Protein AF-A0A1W9KNW6-F1 (afdb_monomer_lite)

Organism: NCBI:txid192843

Sequence (106 aa):
MPITIQMPSPSGDELKAARIKVGLSQVEAATLMGYPVQSGSRGGLQSRTWQALESASDPRNMPGPIYALFLLLTDSHPEFSLVKKAALLELEADTARLGTGAQGRI

Foldseek 3Di:
DDDDDDQDWDQLQVLVVLCVVLPHDLQRLCVLLVADWDQDPVGDIDGPVSVLCNDPPHPDIDGRVSSQVSCQSSVNRPPDHDDDPVVVVVVVVVVVVVVVVPPDDD

Radius of gyration: 20.41 Å; chains: 1; bounding box: 60×36×50 Å

Structure (mmCIF, N/CA/C/O backbone):
data_AF-A0A1W9KNW6-F1
#
_entry.id   AF-A0A1W9KNW6-F1
#
loop_
_atom_site.group_PDB
_atom_site.id
_atom_site.type_symbol
_atom_site.label_atom_id
_atom_site.label_alt_id
_atom_site.label_comp_id
_atom_site.label_asym_id
_atom_site.label_entity_id
_atom_site.label_seq_id
_atom_site.pdbx_PDB_ins_code
_atom_site.Cartn_x
_atom_site.Cartn_y
_atom_site.Cartn_z
_atom_site.occupancy
_atom_site.B_iso_or_equiv
_atom_site.auth_seq_id
_atom_site.auth_comp_id
_atom_site.auth_asym_id
_atom_site.auth_atom_id
_atom_site.pdbx_PDB_model_num
ATOM 1 N N . MET A 1 1 ? -7.185 -19.221 22.071 1.00 56.38 1 MET A N 1
ATOM 2 C CA . MET A 1 1 ? -6.538 -19.576 20.788 1.00 56.38 1 MET A CA 1
ATOM 3 C C . MET A 1 1 ? -5.900 -18.321 20.215 1.00 56.38 1 MET A C 1
ATOM 5 O O . MET A 1 1 ? -6.534 -17.277 20.332 1.00 56.38 1 MET A O 1
ATOM 9 N N . PRO A 1 2 ? -4.668 -18.368 19.682 1.00 74.31 2 PRO A N 1
ATOM 10 C CA . PRO A 1 2 ? -4.052 -17.195 19.068 1.00 74.31 2 PRO A CA 1
ATOM 11 C C . PRO A 1 2 ? -4.802 -16.812 17.785 1.00 74.31 2 PRO A C 1
ATOM 13 O O . PRO A 1 2 ? -5.150 -17.681 16.986 1.00 74.31 2 PRO A O 1
ATOM 16 N N . ILE A 1 3 ? -5.051 -15.517 17.586 1.00 78.56 3 ILE A N 1
ATOM 17 C CA . ILE A 1 3 ? -5.574 -15.002 16.316 1.00 78.56 3 ILE A CA 1
ATOM 18 C C . ILE A 1 3 ? -4.442 -15.098 15.292 1.00 78.56 3 ILE A C 1
ATOM 20 O O . ILE A 1 3 ? -3.366 -14.546 15.510 1.00 78.56 3 ILE A O 1
ATOM 24 N N . THR A 1 4 ? -4.675 -15.812 14.191 1.00 83.25 4 THR A N 1
ATOM 25 C CA . THR A 1 4 ? -3.733 -15.892 13.068 1.00 83.25 4 THR A CA 1
ATOM 26 C C . THR A 1 4 ? -4.305 -15.102 11.904 1.00 83.25 4 THR A C 1
ATOM 28 O O . THR A 1 4 ? -5.371 -15.442 11.401 1.00 83.25 4 THR A O 1
ATOM 31 N N . ILE A 1 5 ? -3.600 -14.052 11.488 1.00 83.94 5 ILE A N 1
ATOM 32 C CA . ILE A 1 5 ? -3.976 -13.231 10.336 1.00 83.94 5 ILE A CA 1
ATOM 33 C C . ILE A 1 5 ? -3.146 -13.701 9.145 1.00 83.94 5 ILE A C 1
ATOM 35 O O . ILE A 1 5 ? -1.915 -13.715 9.213 1.00 83.94 5 ILE A O 1
ATOM 39 N N . GLN A 1 6 ? -3.814 -14.101 8.064 1.00 89.50 6 GLN A N 1
ATOM 40 C CA . GLN A 1 6 ? -3.138 -14.457 6.821 1.00 89.50 6 GLN A CA 1
ATOM 41 C C . GLN A 1 6 ? -2.653 -13.180 6.134 1.00 89.50 6 GLN A C 1
ATOM 43 O O . GLN A 1 6 ? -3.442 -12.293 5.829 1.00 89.50 6 GLN A O 1
ATOM 48 N N . MET A 1 7 ? -1.345 -13.080 5.907 1.00 93.81 7 MET A N 1
ATOM 49 C CA . MET A 1 7 ? -0.716 -11.914 5.281 1.00 93.81 7 MET A CA 1
ATOM 50 C C . MET A 1 7 ? 0.195 -12.389 4.144 1.00 93.81 7 MET A C 1
ATOM 52 O O . MET A 1 7 ? 1.414 -12.453 4.329 1.00 93.81 7 MET A O 1
ATOM 56 N N . PRO A 1 8 ? -0.369 -12.804 2.994 1.00 94.94 8 PRO A N 1
ATOM 57 C CA . PRO A 1 8 ? 0.422 -13.250 1.853 1.00 94.94 8 PRO A CA 1
ATOM 58 C C . PRO A 1 8 ? 1.226 -12.088 1.255 1.00 94.94 8 PRO A C 1
ATOM 60 O O . PRO A 1 8 ? 0.800 -10.934 1.272 1.00 94.94 8 PRO A O 1
ATOM 63 N N . SER A 1 9 ? 2.408 -12.397 0.722 1.00 96.38 9 SER A N 1
ATOM 64 C CA . SER A 1 9 ? 3.186 -11.444 -0.076 1.00 96.38 9 SER A CA 1
ATOM 65 C C . SER A 1 9 ? 2.520 -11.276 -1.450 1.00 96.38 9 SER A C 1
ATOM 67 O O . SER A 1 9 ? 2.213 -12.298 -2.066 1.00 96.38 9 SER A O 1
ATOM 69 N N . PRO A 1 10 ? 2.275 -10.042 -1.932 1.00 97.31 10 PRO A N 1
ATOM 70 C CA . PRO A 1 10 ? 1.721 -9.814 -3.260 1.00 97.31 10 PRO A CA 1
ATOM 71 C C . PRO A 1 10 ? 2.784 -10.021 -4.342 1.00 97.31 10 PRO A C 1
ATOM 73 O O . PRO A 1 10 ? 3.983 -9.839 -4.113 1.00 97.31 10 PRO A O 1
ATOM 76 N N . SER A 1 11 ? 2.327 -10.311 -5.553 1.00 96.38 11 SER A N 1
ATOM 77 C CA . SER A 1 11 ? 3.096 -10.070 -6.773 1.00 96.38 11 SER A CA 1
ATOM 78 C C . SER A 1 11 ? 3.268 -8.566 -7.040 1.00 96.38 11 SER A C 1
ATOM 80 O O . SER A 1 11 ? 2.521 -7.728 -6.523 1.00 96.38 11 SER A O 1
ATOM 82 N N . GLY A 1 12 ? 4.230 -8.208 -7.897 1.00 97.19 12 GLY A N 1
ATOM 83 C CA . GLY A 1 12 ? 4.434 -6.813 -8.302 1.00 97.19 12 GLY A CA 1
ATOM 84 C C . GLY A 1 12 ? 3.213 -6.190 -8.991 1.00 97.19 12 GLY A C 1
ATOM 85 O O . GLY A 1 12 ? 2.892 -5.026 -8.740 1.00 97.19 12 GLY A O 1
ATOM 86 N N . ASP A 1 13 ? 2.480 -6.973 -9.789 1.00 97.00 13 ASP A N 1
ATOM 87 C CA . ASP A 1 13 ? 1.255 -6.519 -10.456 1.00 97.00 13 ASP A CA 1
ATOM 88 C C . ASP A 1 13 ? 0.107 -6.285 -9.465 1.00 97.00 13 ASP A C 1
ATOM 90 O O . ASP A 1 13 ? -0.604 -5.286 -9.582 1.00 97.00 13 ASP A O 1
ATOM 94 N N . GLU A 1 14 ? -0.049 -7.144 -8.452 1.00 97.44 14 GLU A N 1
ATOM 95 C CA . GLU A 1 14 ? -1.041 -6.949 -7.385 1.00 97.44 14 GLU A CA 1
ATOM 96 C C . GLU A 1 14 ? -0.730 -5.704 -6.550 1.00 97.44 14 GLU A C 1
ATOM 98 O O . GLU A 1 14 ? -1.628 -4.897 -6.299 1.00 97.44 14 GLU A O 1
ATOM 103 N N . LEU A 1 15 ? 0.540 -5.493 -6.179 1.00 98.38 15 LEU A N 1
ATOM 104 C CA . LEU A 1 15 ? 0.967 -4.287 -5.465 1.00 98.38 15 LEU A CA 1
ATOM 105 C C . LEU A 1 15 ? 0.672 -3.023 -6.285 1.00 98.38 15 LEU A C 1
ATOM 107 O O . LEU A 1 15 ? 0.100 -2.055 -5.773 1.00 98.38 15 LEU A O 1
ATOM 111 N N . LYS A 1 16 ? 1.015 -3.044 -7.577 1.00 98.44 16 LYS A N 1
ATOM 112 C CA . LYS A 1 16 ? 0.751 -1.942 -8.504 1.00 98.44 16 LYS A CA 1
ATOM 113 C C . LYS A 1 16 ? -0.745 -1.673 -8.655 1.00 98.44 16 LYS A C 1
ATOM 115 O O . LYS A 1 16 ? -1.158 -0.512 -8.635 1.00 98.44 16 LYS A O 1
ATOM 120 N N . ALA A 1 17 ? -1.557 -2.719 -8.795 1.00 98.25 17 ALA A N 1
ATOM 121 C CA . ALA A 1 17 ? -3.006 -2.602 -8.903 1.00 98.25 17 ALA A CA 1
ATOM 122 C C . ALA A 1 17 ? -3.617 -2.004 -7.628 1.00 98.25 17 ALA A C 1
ATOM 124 O O . ALA A 1 17 ? -4.416 -1.070 -7.719 1.00 98.25 17 ALA A O 1
ATOM 125 N N . ALA A 1 18 ? -3.193 -2.471 -6.450 1.00 98.31 18 ALA A N 1
ATOM 126 C CA . ALA A 1 18 ? -3.630 -1.929 -5.167 1.00 98.31 18 ALA A CA 1
ATOM 127 C C . ALA A 1 18 ? -3.284 -0.441 -5.033 1.00 98.31 18 ALA A C 1
ATOM 129 O O . ALA A 1 18 ? -4.148 0.359 -4.680 1.00 98.31 18 ALA A O 1
ATOM 130 N N . ARG A 1 19 ? -2.058 -0.043 -5.403 1.00 98.56 19 ARG A N 1
ATOM 131 C CA . ARG A 1 19 ? -1.635 1.364 -5.391 1.00 98.56 19 ARG A CA 1
ATOM 132 C C . ARG A 1 19 ? -2.474 2.237 -6.329 1.00 98.56 19 ARG A C 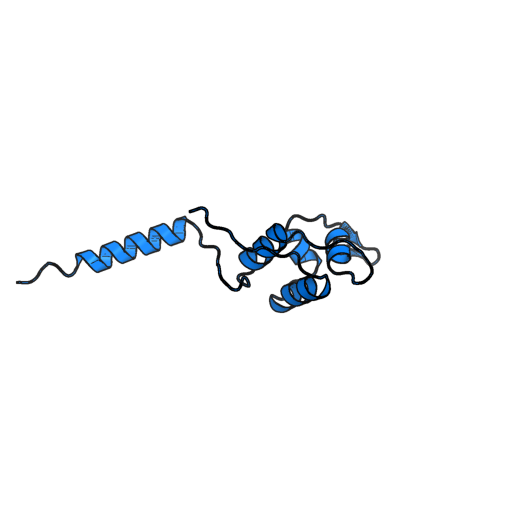1
ATOM 134 O O . ARG A 1 19 ? -2.899 3.322 -5.938 1.00 98.56 19 ARG A O 1
ATOM 141 N N . ILE A 1 20 ? -2.704 1.782 -7.562 1.00 98.62 20 ILE A N 1
ATOM 142 C CA . ILE A 1 20 ? -3.497 2.530 -8.550 1.00 98.62 20 ILE A CA 1
ATOM 143 C C . ILE A 1 20 ? -4.952 2.666 -8.091 1.00 98.62 20 ILE A C 1
ATOM 145 O O . ILE A 1 20 ? -5.528 3.741 -8.240 1.00 98.62 20 ILE A O 1
ATOM 149 N N . LYS A 1 21 ? -5.531 1.616 -7.492 1.00 98.31 21 LYS A N 1
ATOM 150 C CA . LYS A 1 21 ? -6.906 1.625 -6.970 1.00 98.31 21 LYS A CA 1
ATOM 151 C C . LYS A 1 21 ? -7.148 2.767 -5.978 1.00 98.31 21 LYS A C 1
ATOM 153 O O . LYS A 1 21 ? -8.232 3.339 -5.977 1.00 98.31 21 LYS A O 1
ATOM 158 N N . VAL A 1 22 ? -6.147 3.105 -5.166 1.00 98.19 22 VAL A N 1
ATOM 159 C CA . VAL A 1 22 ? -6.220 4.182 -4.161 1.00 98.19 22 VAL A CA 1
ATOM 160 C C . VAL A 1 22 ? -5.644 5.515 -4.661 1.00 98.19 22 VAL A C 1
ATOM 162 O O . VAL A 1 22 ? -5.512 6.461 -3.893 1.00 98.19 22 VAL A O 1
ATOM 165 N N . GLY A 1 23 ? -5.304 5.604 -5.952 1.00 98.19 23 GLY A N 1
ATOM 166 C CA . GLY A 1 23 ? -4.905 6.849 -6.612 1.00 98.19 23 GLY A CA 1
ATOM 167 C C . GLY A 1 23 ? -3.491 7.342 -6.301 1.00 98.19 23 GLY A C 1
ATOM 168 O O . GLY A 1 23 ? -3.177 8.484 -6.620 1.00 98.19 23 GLY A O 1
ATOM 169 N N . LEU A 1 24 ? -2.626 6.513 -5.708 1.00 98.56 24 LEU A N 1
ATOM 170 C CA . LEU A 1 24 ? -1.277 6.932 -5.320 1.00 98.56 24 LEU A CA 1
ATOM 171 C C . LEU A 1 24 ? -0.265 6.760 -6.461 1.00 98.56 24 LEU A C 1
ATOM 173 O O . LEU A 1 24 ? -0.239 5.748 -7.168 1.00 98.56 24 LEU A O 1
ATOM 177 N N . SER A 1 25 ? 0.658 7.706 -6.597 1.00 98.06 25 SER A N 1
ATOM 178 C CA . SER A 1 25 ? 1.909 7.520 -7.336 1.00 98.06 25 SER A CA 1
ATOM 179 C C . SER A 1 25 ? 2.878 6.612 -6.567 1.00 98.06 25 SER A C 1
ATOM 181 O O . SER A 1 25 ? 2.749 6.402 -5.360 1.00 98.06 25 SER A O 1
ATOM 183 N N . GLN A 1 26 ? 3.897 6.074 -7.250 1.00 97.81 26 GLN A N 1
ATOM 184 C CA . GLN A 1 26 ? 4.942 5.274 -6.588 1.00 97.81 26 GLN A CA 1
ATOM 185 C C . GLN A 1 26 ? 5.690 6.069 -5.507 1.00 97.81 26 GLN A C 1
ATOM 187 O O . GLN A 1 26 ? 6.129 5.492 -4.517 1.00 97.81 26 GLN A O 1
ATOM 192 N N . VAL A 1 27 ? 5.844 7.385 -5.689 1.00 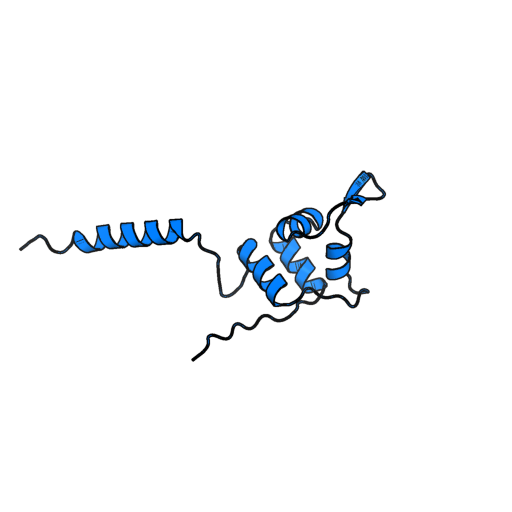98.00 27 VAL A N 1
ATOM 193 C CA . VAL A 1 27 ? 6.506 8.256 -4.709 1.00 98.00 27 VAL A CA 1
ATOM 194 C C . VAL A 1 27 ? 5.632 8.433 -3.476 1.00 98.00 27 VAL A C 1
ATOM 196 O O . VAL A 1 27 ? 6.127 8.244 -2.373 1.00 98.00 27 VAL A O 1
ATOM 199 N N . GLU A 1 28 ? 4.343 8.726 -3.643 1.00 98.50 28 GLU A N 1
ATOM 200 C CA . GLU A 1 28 ? 3.428 8.894 -2.506 1.00 98.50 28 GLU A CA 1
ATOM 201 C C . GLU A 1 28 ? 3.285 7.602 -1.703 1.00 98.50 28 GLU A C 1
ATOM 203 O O . GLU A 1 28 ? 3.338 7.632 -0.477 1.00 98.50 28 GLU A O 1
ATOM 208 N N . ALA A 1 29 ? 3.184 6.457 -2.382 1.00 98.56 29 ALA A N 1
ATOM 209 C CA . ALA A 1 29 ? 3.116 5.163 -1.718 1.00 98.56 29 ALA A CA 1
ATOM 210 C C . ALA A 1 29 ? 4.429 4.820 -0.987 1.00 98.56 29 ALA A C 1
ATOM 212 O O . ALA A 1 29 ? 4.405 4.352 0.153 1.00 98.56 29 ALA A O 1
ATOM 213 N N . ALA A 1 30 ? 5.582 5.133 -1.592 1.00 98.44 30 ALA A N 1
ATOM 214 C CA . ALA A 1 30 ? 6.878 4.998 -0.935 1.00 98.44 30 ALA A CA 1
ATOM 215 C C . ALA A 1 30 ? 6.987 5.885 0.309 1.00 98.44 30 ALA A C 1
ATOM 217 O O . ALA A 1 30 ? 7.390 5.395 1.360 1.00 98.44 30 ALA A O 1
ATOM 218 N N . THR A 1 31 ? 6.588 7.154 0.217 1.00 98.25 31 THR A N 1
ATOM 219 C CA . THR A 1 31 ? 6.581 8.086 1.348 1.00 98.25 31 THR A CA 1
ATOM 220 C C . THR A 1 31 ? 5.643 7.616 2.458 1.00 98.25 31 THR A C 1
ATOM 222 O O . THR A 1 31 ? 6.060 7.605 3.614 1.00 98.25 31 THR A O 1
ATOM 225 N N . LEU A 1 32 ? 4.427 7.167 2.121 1.00 98.25 32 LEU A N 1
ATOM 226 C CA . LEU A 1 32 ? 3.462 6.613 3.080 1.00 98.25 32 LEU A CA 1
ATOM 227 C C . LEU A 1 32 ? 4.061 5.445 3.875 1.00 98.25 32 LEU A C 1
ATOM 229 O O . LEU A 1 32 ? 3.871 5.356 5.084 1.00 98.25 32 LEU A O 1
ATOM 233 N N . MET A 1 33 ? 4.809 4.575 3.196 1.00 98.06 33 MET A N 1
ATOM 234 C CA . MET A 1 33 ? 5.412 3.378 3.787 1.00 98.06 33 MET A CA 1
ATOM 235 C C . MET A 1 33 ? 6.842 3.594 4.307 1.00 98.06 33 MET A C 1
ATOM 237 O O . MET A 1 33 ? 7.490 2.639 4.732 1.00 98.06 33 MET A O 1
ATOM 241 N N . GLY A 1 34 ? 7.358 4.827 4.272 1.00 97.50 34 GLY A N 1
ATOM 242 C CA . GLY A 1 34 ? 8.700 5.159 4.759 1.00 97.50 34 GLY A CA 1
ATOM 243 C C . GLY A 1 34 ? 9.855 4.613 3.909 1.00 97.50 34 GLY A C 1
ATOM 244 O O . GLY A 1 34 ? 10.985 4.528 4.390 1.00 97.50 34 GLY A O 1
ATOM 245 N N . TYR A 1 35 ? 9.613 4.243 2.649 1.00 97.94 35 TYR A N 1
ATOM 246 C CA . TYR A 1 35 ? 10.678 3.862 1.724 1.00 97.94 35 TYR A CA 1
ATOM 247 C C . TYR A 1 35 ? 11.445 5.094 1.211 1.00 97.94 35 TYR A C 1
ATOM 249 O O . TYR A 1 35 ? 10.846 6.151 1.000 1.00 97.94 35 TYR A O 1
ATOM 257 N N . PRO A 1 36 ? 12.759 4.974 0.928 1.00 97.50 36 PRO A N 1
ATOM 258 C CA . PRO A 1 36 ? 13.555 6.092 0.434 1.00 97.50 36 PRO A CA 1
ATOM 259 C C . PRO A 1 36 ? 13.014 6.683 -0.874 1.00 97.50 36 PRO A C 1
ATOM 261 O O . PRO A 1 36 ? 12.712 5.956 -1.829 1.00 97.50 36 PRO A O 1
ATOM 264 N N . VAL A 1 37 ? 12.969 8.015 -0.921 1.00 97.94 37 VAL A N 1
ATOM 265 C CA . VAL A 1 37 ? 12.642 8.822 -2.100 1.00 97.94 37 VAL A CA 1
ATOM 266 C C . VAL A 1 37 ? 13.834 9.722 -2.411 1.00 97.94 37 VAL A C 1
ATOM 268 O O . VAL A 1 37 ? 14.442 10.298 -1.514 1.00 97.94 37 VAL A O 1
ATOM 271 N N . GLN A 1 38 ? 14.186 9.823 -3.687 1.00 96.00 38 GLN A N 1
ATOM 272 C CA . GLN A 1 38 ? 15.363 10.547 -4.162 1.00 96.00 38 GLN A CA 1
ATOM 273 C C . GLN A 1 38 ? 15.083 11.225 -5.500 1.00 96.00 38 GLN A C 1
ATOM 275 O O . GLN A 1 38 ? 14.154 10.842 -6.214 1.00 96.00 38 GLN A O 1
ATOM 280 N N . SER A 1 39 ? 15.914 12.198 -5.867 1.00 95.88 39 SER A N 1
ATOM 281 C CA . SER A 1 39 ? 15.849 12.833 -7.182 1.00 95.88 39 SER A CA 1
ATOM 282 C C . SER A 1 39 ? 16.080 11.811 -8.300 1.00 95.88 39 SER A C 1
ATOM 284 O O . SER A 1 39 ? 16.988 10.977 -8.254 1.00 95.88 39 SER A O 1
ATOM 286 N N . GLY A 1 40 ? 15.219 11.859 -9.305 1.00 90.81 40 GLY A N 1
ATOM 287 C CA . GLY A 1 40 ? 15.260 11.051 -10.511 1.00 90.81 40 GLY A CA 1
ATOM 288 C C . GLY A 1 40 ? 16.024 11.738 -11.636 1.00 90.81 40 GLY A C 1
ATOM 289 O O . GLY A 1 40 ? 16.263 12.944 -11.624 1.00 90.81 40 GLY A O 1
ATOM 290 N N . SER A 1 41 ? 16.376 10.957 -12.656 1.00 83.50 41 SER A N 1
ATOM 291 C CA . SER A 1 41 ? 17.201 11.408 -13.787 1.00 83.50 41 SER A CA 1
ATOM 292 C C . SER A 1 41 ? 16.563 12.511 -14.638 1.00 83.50 41 SER A C 1
ATOM 294 O O . SER A 1 41 ? 17.269 13.201 -15.363 1.00 83.50 41 SER A O 1
ATOM 296 N N . ARG A 1 42 ? 15.238 12.683 -14.557 1.00 86.75 42 ARG A N 1
ATOM 297 C CA . ARG A 1 42 ? 14.465 13.677 -15.321 1.00 86.75 42 ARG A CA 1
ATOM 298 C C . ARG A 1 42 ? 13.930 14.830 -14.460 1.00 86.75 42 ARG A C 1
ATOM 300 O O . ARG A 1 42 ? 12.961 15.469 -14.843 1.00 86.75 42 ARG A O 1
ATOM 307 N N . GLY A 1 43 ? 14.518 15.065 -13.286 1.00 83.69 43 GLY A N 1
ATOM 308 C CA . GLY A 1 43 ? 14.170 16.203 -12.424 1.00 83.69 43 GLY A CA 1
ATOM 309 C C . GLY A 1 43 ? 12.943 16.017 -11.518 1.00 83.69 43 GLY A C 1
ATOM 310 O O . GLY A 1 43 ? 12.612 16.933 -10.776 1.00 83.69 43 GLY A O 1
ATOM 311 N N . GLY A 1 44 ? 12.289 14.848 -11.533 1.00 92.75 44 GLY A N 1
ATOM 312 C CA . GLY A 1 44 ? 11.222 14.479 -10.587 1.00 92.75 44 GLY A CA 1
ATOM 313 C C . GLY A 1 44 ? 11.718 13.581 -9.451 1.00 92.75 44 GLY A C 1
ATOM 314 O O . GLY A 1 44 ? 12.841 13.090 -9.505 1.00 92.75 44 GLY A O 1
ATOM 315 N N . LEU A 1 45 ? 10.892 13.326 -8.435 1.00 96.94 45 LEU A N 1
ATOM 316 C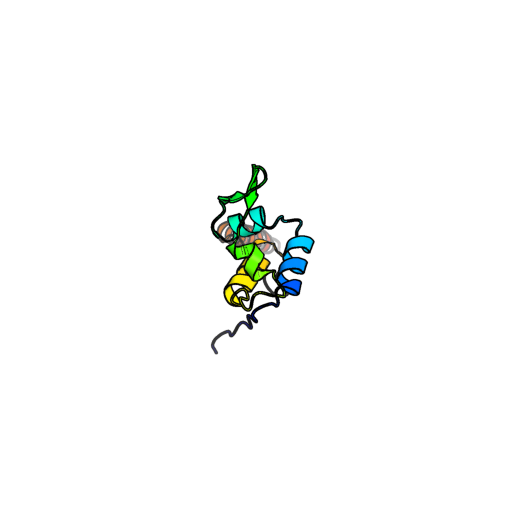 CA . LEU A 1 45 ? 11.205 12.359 -7.375 1.00 96.94 45 LEU A CA 1
ATOM 317 C C . LEU A 1 45 ? 10.930 10.917 -7.825 1.00 96.94 45 LEU A C 1
ATOM 319 O O . LEU A 1 45 ? 10.064 10.663 -8.659 1.00 96.94 45 LEU A O 1
ATOM 323 N N . GLN A 1 46 ? 11.659 9.963 -7.250 1.00 97.12 46 GLN A N 1
ATOM 324 C CA . GLN A 1 46 ? 11.465 8.532 -7.476 1.00 97.12 46 GLN A CA 1
ATOM 325 C C . GLN A 1 46 ? 11.784 7.714 -6.220 1.00 97.12 46 GLN A C 1
ATOM 327 O O . GLN A 1 46 ? 12.646 8.094 -5.427 1.00 97.12 46 GLN A O 1
ATOM 332 N N . SER A 1 47 ? 11.171 6.536 -6.091 1.00 97.44 47 SER A N 1
ATOM 333 C CA . SER A 1 47 ? 11.609 5.500 -5.150 1.00 97.44 47 SER A CA 1
ATOM 334 C C . SER A 1 47 ? 12.049 4.256 -5.915 1.00 97.44 47 SER A C 1
ATOM 336 O O . SER A 1 47 ? 11.227 3.555 -6.502 1.00 97.44 47 SER A O 1
ATOM 338 N N . ARG A 1 48 ? 13.357 3.965 -5.901 1.00 96.19 48 ARG A N 1
ATOM 339 C CA . ARG A 1 48 ? 13.904 2.762 -6.560 1.00 96.19 48 ARG A CA 1
ATOM 340 C C . ARG A 1 48 ? 13.443 1.480 -5.874 1.00 96.19 48 ARG A C 1
ATOM 342 O O . ARG A 1 48 ? 13.256 0.472 -6.545 1.00 96.19 48 ARG A O 1
ATOM 349 N N . THR A 1 49 ? 13.260 1.522 -4.555 1.00 96.75 49 THR A N 1
ATOM 350 C CA . THR A 1 49 ? 12.756 0.379 -3.791 1.00 96.75 49 THR A CA 1
ATOM 351 C C . THR A 1 49 ? 11.331 0.053 -4.211 1.00 96.75 49 THR A C 1
ATOM 353 O O . THR A 1 49 ? 11.073 -1.079 -4.594 1.00 96.75 49 THR A O 1
ATOM 356 N N . TRP A 1 50 ? 10.431 1.041 -4.239 1.00 97.88 50 TRP A N 1
ATOM 357 C CA . TRP A 1 50 ? 9.049 0.809 -4.666 1.00 97.88 50 TRP A CA 1
ATOM 358 C C . TRP A 1 50 ? 8.954 0.336 -6.120 1.00 97.88 50 TRP A C 1
ATOM 360 O O . TRP A 1 50 ? 8.241 -0.615 -6.418 1.00 97.88 50 TRP A O 1
ATOM 370 N N . GLN A 1 51 ? 9.719 0.960 -7.023 1.00 96.81 51 GLN A N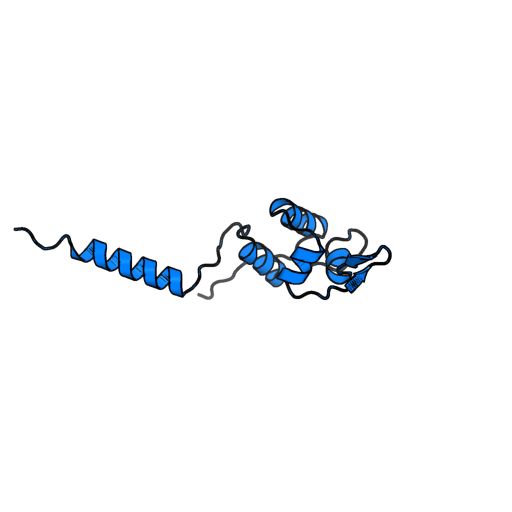 1
ATOM 371 C CA . GLN A 1 51 ? 9.791 0.548 -8.429 1.00 96.81 51 GLN A CA 1
ATOM 372 C C . GLN A 1 51 ? 10.197 -0.916 -8.592 1.00 96.81 51 GLN A C 1
ATOM 374 O O . GLN A 1 51 ? 9.636 -1.607 -9.435 1.00 96.81 51 GLN A O 1
ATOM 379 N N . ALA A 1 52 ? 11.158 -1.382 -7.794 1.00 97.25 52 ALA A N 1
ATOM 380 C CA . ALA A 1 52 ? 11.579 -2.771 -7.821 1.00 97.25 52 ALA A CA 1
ATOM 381 C C . ALA A 1 52 ? 10.498 -3.725 -7.305 1.00 97.25 52 ALA A C 1
ATOM 383 O O . ALA A 1 52 ? 10.294 -4.763 -7.914 1.00 97.25 52 ALA A O 1
ATOM 384 N N . LEU A 1 53 ? 9.783 -3.354 -6.238 1.00 97.94 53 LEU A N 1
ATOM 385 C CA . LEU A 1 53 ? 8.692 -4.168 -5.688 1.00 97.94 53 LEU A CA 1
ATOM 386 C C . LEU A 1 53 ? 7.521 -4.338 -6.670 1.00 97.94 53 LEU A C 1
ATOM 388 O O . LEU A 1 53 ? 6.800 -5.323 -6.587 1.00 97.94 53 LEU A O 1
ATOM 392 N N . GLU A 1 54 ? 7.318 -3.386 -7.585 1.00 97.56 54 GLU A N 1
ATOM 393 C CA . GLU A 1 54 ? 6.308 -3.470 -8.654 1.00 97.56 54 GLU A CA 1
ATOM 394 C C . GLU A 1 54 ? 6.851 -4.056 -9.968 1.00 97.56 54 GLU A C 1
ATOM 396 O O . GLU A 1 54 ? 6.123 -4.132 -10.959 1.00 97.56 54 GLU A O 1
ATOM 401 N N . SER A 1 55 ? 8.135 -4.411 -10.029 1.00 94.88 55 SER A N 1
ATOM 402 C CA . SER A 1 55 ? 8.767 -4.846 -11.271 1.00 94.88 55 SER A CA 1
ATOM 403 C C . SER A 1 55 ? 8.549 -6.335 -11.512 1.00 94.88 55 SER A C 1
ATOM 405 O O . SER A 1 55 ? 8.956 -7.164 -10.708 1.00 94.88 55 SER A O 1
ATOM 407 N N . ALA A 1 56 ? 8.023 -6.691 -12.685 1.00 88.31 56 ALA A N 1
ATOM 408 C CA . ALA A 1 56 ? 7.896 -8.089 -13.107 1.00 88.31 56 ALA A CA 1
ATOM 409 C C . ALA A 1 56 ? 9.252 -8.786 -13.348 1.00 88.31 56 ALA A C 1
ATOM 411 O O . ALA A 1 56 ? 9.322 -10.011 -13.382 1.00 88.31 56 ALA A O 1
ATOM 412 N N . SER A 1 57 ? 10.329 -8.018 -13.550 1.00 89.88 57 SER A N 1
ATOM 413 C CA . SER A 1 57 ? 11.672 -8.552 -13.812 1.00 89.88 57 SER A CA 1
ATOM 414 C C . SER A 1 57 ? 12.575 -8.566 -12.579 1.00 89.88 57 SER A C 1
ATOM 416 O O . SER A 1 57 ? 13.730 -8.977 -12.680 1.00 89.88 57 SER A O 1
ATOM 418 N N . ASP A 1 58 ? 12.102 -8.052 -11.443 1.00 90.88 58 ASP A N 1
ATOM 419 C CA . ASP A 1 58 ? 12.850 -8.047 -10.190 1.00 90.88 58 ASP A CA 1
ATOM 420 C C . ASP A 1 58 ? 12.270 -9.128 -9.266 1.00 90.88 58 ASP A C 1
ATOM 422 O O . ASP A 1 58 ? 11.056 -9.184 -9.094 1.00 90.88 58 ASP A O 1
ATOM 426 N N . PRO A 1 59 ? 13.089 -10.009 -8.668 1.00 87.94 59 PRO A N 1
ATOM 427 C CA . PRO A 1 59 ? 12.579 -11.081 -7.813 1.00 87.94 59 PRO A CA 1
ATOM 428 C C . PRO A 1 59 ? 12.057 -10.589 -6.451 1.00 87.94 59 PRO A C 1
ATOM 430 O O . PRO A 1 59 ? 11.580 -11.395 -5.650 1.00 87.94 59 PRO A O 1
ATOM 433 N N . ARG A 1 60 ? 12.204 -9.298 -6.128 1.00 91.56 60 ARG A N 1
ATOM 434 C CA . ARG A 1 60 ? 11.782 -8.734 -4.843 1.00 91.56 60 ARG A CA 1
ATOM 435 C C . ARG A 1 60 ? 10.277 -8.490 -4.810 1.00 91.56 60 ARG A C 1
ATOM 437 O O . ARG A 1 60 ? 9.769 -7.664 -5.555 1.00 91.56 60 ARG A O 1
ATOM 444 N N . ASN A 1 61 ? 9.616 -9.080 -3.819 1.00 93.50 61 ASN A N 1
ATOM 445 C CA . ASN A 1 61 ? 8.223 -8.792 -3.486 1.00 93.50 61 ASN A CA 1
ATOM 446 C C . ASN A 1 61 ? 8.111 -8.058 -2.149 1.00 93.50 61 ASN A C 1
ATOM 448 O O . ASN A 1 61 ? 8.989 -8.145 -1.283 1.00 93.50 61 ASN A O 1
ATOM 452 N N . MET A 1 62 ? 7.000 -7.346 -1.962 1.00 97.06 62 MET A N 1
ATOM 453 C CA . MET A 1 62 ? 6.705 -6.712 -0.681 1.00 97.06 62 MET A CA 1
ATOM 454 C C . MET A 1 62 ? 6.403 -7.800 0.358 1.00 97.06 62 MET A C 1
ATOM 456 O O . MET A 1 62 ? 5.574 -8.669 0.093 1.00 97.06 62 MET A O 1
ATOM 460 N N . PRO A 1 63 ? 7.023 -7.796 1.551 1.00 97.19 63 PRO A N 1
ATOM 461 C CA . PRO A 1 63 ? 6.664 -8.762 2.581 1.00 97.19 63 PRO A CA 1
ATOM 462 C C . PRO A 1 63 ? 5.183 -8.636 2.946 1.00 97.19 63 PRO A C 1
ATOM 464 O O . PRO A 1 63 ? 4.681 -7.527 3.126 1.00 97.19 63 PRO A O 1
ATOM 467 N N . GLY A 1 64 ? 4.485 -9.762 3.079 1.00 97.06 64 GLY A N 1
ATOM 468 C CA . GLY A 1 64 ? 3.031 -9.776 3.258 1.00 97.06 64 GLY A CA 1
ATOM 469 C C . GLY A 1 64 ? 2.501 -8.920 4.416 1.00 97.06 64 GLY A C 1
ATOM 470 O O . GLY A 1 64 ? 1.559 -8.163 4.198 1.00 97.06 64 GLY A O 1
ATOM 471 N N . PRO A 1 65 ? 3.128 -8.910 5.609 1.00 96.75 65 PRO A N 1
ATOM 472 C CA . PRO A 1 65 ? 2.718 -8.002 6.684 1.00 96.75 65 PRO A CA 1
ATOM 473 C C . PRO A 1 65 ? 2.853 -6.512 6.337 1.00 96.75 65 PRO A C 1
ATOM 475 O O . PRO A 1 65 ? 2.050 -5.694 6.778 1.00 96.75 65 PRO A O 1
ATOM 478 N N . ILE A 1 66 ? 3.847 -6.152 5.522 1.00 97.88 66 ILE A N 1
ATOM 479 C CA . ILE A 1 66 ? 4.041 -4.773 5.055 1.00 97.88 66 ILE A CA 1
ATOM 480 C C . ILE A 1 66 ? 2.973 -4.409 4.022 1.00 97.88 66 ILE A C 1
ATOM 482 O O . ILE A 1 66 ? 2.439 -3.303 4.061 1.00 97.88 66 ILE A O 1
ATOM 486 N N . TYR A 1 67 ? 2.607 -5.353 3.153 1.00 98.25 67 TYR A N 1
ATOM 487 C CA . TYR A 1 67 ? 1.501 -5.168 2.219 1.00 98.25 67 TYR A CA 1
ATOM 488 C C . TYR A 1 67 ? 0.155 -5.034 2.939 1.00 98.25 67 TYR A C 1
ATOM 490 O O . TYR A 1 67 ? -0.606 -4.118 2.641 1.00 98.25 67 TYR A O 1
ATOM 498 N N . ALA A 1 68 ? -0.112 -5.864 3.950 1.00 97.50 68 ALA A N 1
ATOM 499 C CA . ALA A 1 68 ? -1.309 -5.743 4.779 1.00 97.50 68 ALA A CA 1
ATOM 500 C C . ALA A 1 68 ? -1.387 -4.366 5.462 1.00 97.50 68 ALA A C 1
ATOM 502 O O . ALA A 1 68 ? -2.442 -3.735 5.450 1.00 97.50 68 ALA A O 1
ATOM 503 N N . LEU A 1 69 ? -0.264 -3.854 5.982 1.00 97.62 69 LEU A N 1
ATOM 504 C CA . LEU A 1 69 ? -0.197 -2.499 6.533 1.00 97.62 69 LEU A CA 1
ATOM 505 C C . LEU A 1 69 ? -0.466 -1.422 5.470 1.00 97.62 69 LEU A C 1
ATOM 507 O O . LEU A 1 69 ? -1.200 -0.478 5.748 1.00 97.62 69 LEU A O 1
ATOM 511 N N . PHE A 1 70 ? 0.077 -1.560 4.258 1.00 98.25 70 PHE A N 1
ATOM 512 C CA . PHE A 1 70 ? -0.218 -0.645 3.150 1.00 98.25 70 PHE A CA 1
ATOM 513 C C . PHE A 1 70 ? -1.718 -0.614 2.821 1.00 98.25 70 PHE A C 1
ATOM 515 O O . PHE A 1 70 ? -2.302 0.464 2.697 1.00 98.25 70 PHE A O 1
ATOM 522 N N . LEU A 1 71 ? -2.364 -1.781 2.745 1.00 97.75 71 LEU A N 1
ATOM 523 C CA . LEU A 1 71 ? -3.806 -1.872 2.516 1.00 97.75 71 LEU A CA 1
ATOM 524 C C . LEU A 1 71 ? -4.608 -1.231 3.658 1.00 97.75 71 LEU A C 1
ATOM 526 O O . LEU A 1 71 ? -5.569 -0.511 3.413 1.00 97.75 71 LEU A O 1
ATOM 530 N N . LEU A 1 72 ? -4.190 -1.445 4.905 1.00 97.38 72 LEU A N 1
ATOM 531 C CA . LEU A 1 72 ? -4.819 -0.863 6.091 1.00 97.38 72 LEU A CA 1
ATOM 532 C C . LEU A 1 72 ? -4.697 0.666 6.140 1.00 97.38 72 LEU A C 1
ATOM 534 O O . LEU A 1 72 ? -5.666 1.354 6.448 1.00 97.38 72 LEU A O 1
ATOM 538 N N . LEU A 1 73 ? -3.521 1.211 5.817 1.00 97.56 73 LEU A N 1
ATOM 539 C CA . LEU A 1 73 ? -3.282 2.659 5.778 1.00 97.56 73 LEU A CA 1
ATOM 540 C C . LEU A 1 73 ? -4.037 3.358 4.643 1.00 97.56 73 LEU A C 1
ATOM 542 O O . LEU A 1 73 ? -4.258 4.565 4.710 1.00 97.56 73 LEU A O 1
ATOM 546 N N . THR A 1 74 ? -4.421 2.609 3.612 1.00 97.50 74 THR A N 1
ATOM 547 C CA . THR A 1 74 ? -5.159 3.107 2.446 1.00 97.50 74 THR A CA 1
ATOM 548 C C . THR A 1 74 ? -6.638 2.713 2.462 1.00 97.50 74 THR A C 1
ATOM 550 O O . THR A 1 74 ? -7.315 2.878 1.451 1.00 97.50 74 THR A O 1
ATOM 553 N N . ASP A 1 75 ? -7.125 2.183 3.591 1.00 96.94 75 ASP A N 1
ATOM 554 C CA . ASP A 1 75 ? -8.505 1.713 3.792 1.00 96.94 75 ASP A CA 1
ATOM 555 C C . ASP A 1 75 ? -8.995 0.751 2.689 1.00 96.94 75 ASP A C 1
ATOM 557 O O . ASP A 1 75 ? -10.145 0.757 2.258 1.00 96.94 75 ASP A O 1
ATOM 561 N N . SER A 1 76 ? -8.079 -0.073 2.178 1.00 96.62 76 SER A N 1
ATOM 562 C CA . SER A 1 76 ? -8.318 -1.001 1.070 1.00 96.62 76 SER A CA 1
ATOM 563 C C . SER A 1 76 ? -8.178 -2.472 1.468 1.00 96.62 76 SER A C 1
ATOM 565 O O . SER A 1 76 ? -8.360 -3.358 0.626 1.00 96.62 76 SER A O 1
ATOM 567 N N . HIS A 1 77 ? -7.875 -2.745 2.741 1.00 96.44 77 HIS A N 1
ATOM 568 C CA . HIS A 1 77 ? -7.767 -4.100 3.271 1.00 96.44 77 HIS A CA 1
ATOM 569 C C . HIS A 1 77 ? -9.154 -4.777 3.303 1.00 96.44 77 HIS A C 1
ATOM 571 O O . HIS A 1 77 ? -10.111 -4.176 3.784 1.00 96.44 77 HIS A O 1
ATOM 577 N N . PRO A 1 78 ? -9.296 -6.025 2.813 1.00 93.56 78 PRO A N 1
ATOM 578 C CA . PRO A 1 78 ? -10.610 -6.645 2.605 1.00 93.56 78 PRO A CA 1
ATOM 579 C C . PRO A 1 78 ? -11.374 -6.963 3.897 1.00 93.56 78 PRO A C 1
ATOM 581 O O . PRO A 1 78 ? -12.600 -6.942 3.900 1.00 93.56 78 PRO A O 1
ATOM 584 N N . GLU A 1 79 ? -10.660 -7.280 4.979 1.00 93.62 79 GLU A N 1
ATOM 585 C CA . GLU A 1 79 ? -11.272 -7.788 6.220 1.00 93.62 79 GLU A CA 1
ATOM 586 C C . GLU A 1 79 ? -11.168 -6.839 7.421 1.00 93.62 79 GLU A C 1
ATOM 588 O O . GLU A 1 79 ? -11.890 -7.001 8.401 1.00 93.62 79 GLU A O 1
ATOM 593 N N . PHE A 1 80 ? -10.261 -5.864 7.383 1.00 93.69 80 PHE A N 1
ATOM 594 C CA . PHE A 1 80 ? -9.867 -5.090 8.559 1.00 93.69 80 PHE A CA 1
ATOM 595 C C . PHE A 1 80 ? -9.693 -3.624 8.181 1.00 93.69 80 PHE A C 1
ATOM 597 O O . PHE A 1 80 ? -9.319 -3.318 7.056 1.00 93.69 80 PHE A O 1
ATOM 604 N N . SER A 1 81 ? -9.908 -2.725 9.136 1.00 94.56 81 SER A N 1
ATOM 605 C CA . SER A 1 81 ? -9.662 -1.292 8.983 1.00 94.56 81 SER A CA 1
ATOM 606 C C . SER A 1 81 ? -8.933 -0.741 10.206 1.00 94.56 81 SER A C 1
ATOM 608 O O . SER A 1 81 ? -8.973 -1.320 11.298 1.00 94.56 81 SER A O 1
ATOM 610 N N . LEU A 1 82 ? -8.224 0.376 10.028 1.00 93.38 8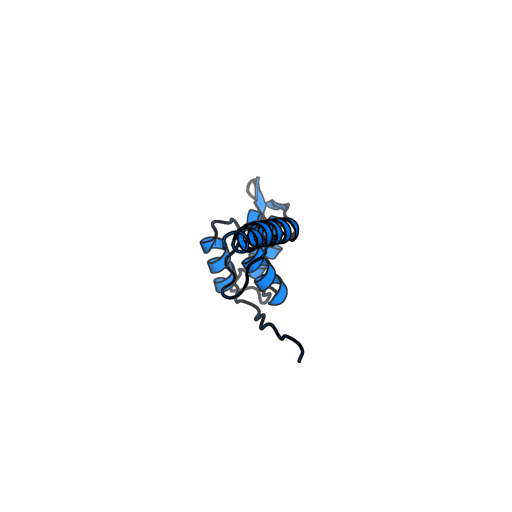2 LEU A N 1
ATOM 611 C CA . LEU A 1 82 ? -7.575 1.077 11.134 1.00 93.38 82 LEU A CA 1
ATOM 612 C C . LEU A 1 82 ? -8.517 2.124 11.717 1.00 93.38 82 LEU A C 1
ATOM 614 O O . LEU A 1 82 ? -8.936 3.055 11.037 1.00 93.38 82 LEU A O 1
ATOM 618 N N . VAL A 1 83 ? -8.767 2.020 13.020 1.00 92.25 83 VAL A N 1
ATOM 619 C CA . VAL A 1 83 ? -9.520 3.021 13.777 1.00 92.25 83 VAL A CA 1
ATOM 620 C C . VAL A 1 83 ? -8.580 3.705 14.760 1.00 92.25 83 VAL A C 1
ATOM 622 O O . VAL A 1 83 ? -7.821 3.057 15.488 1.00 92.25 83 VAL A O 1
ATOM 625 N N . LYS A 1 84 ? -8.619 5.040 14.807 1.00 90.56 84 LYS A N 1
ATOM 626 C CA . LYS A 1 84 ? -7.900 5.790 15.842 1.00 90.56 84 LYS A CA 1
ATOM 627 C C . LYS A 1 84 ? -8.482 5.429 17.205 1.00 90.56 84 LYS A C 1
ATOM 629 O O . LYS A 1 84 ? -9.685 5.552 17.407 1.00 90.56 84 LYS A O 1
ATOM 634 N N . LYS A 1 85 ? -7.623 5.086 18.169 1.00 91.19 85 LYS A N 1
ATOM 635 C CA . LYS A 1 85 ? -8.060 4.750 19.536 1.00 91.19 85 LYS A CA 1
ATOM 636 C C . LYS A 1 85 ? -8.956 5.829 20.162 1.00 91.19 85 LYS A C 1
ATOM 638 O O . LYS A 1 85 ? -9.928 5.490 20.815 1.00 91.19 85 LYS A O 1
ATOM 643 N N . ALA A 1 86 ? -8.660 7.110 19.926 1.00 91.75 86 ALA A N 1
ATOM 644 C CA . ALA A 1 86 ? -9.483 8.217 20.420 1.00 91.75 86 ALA A CA 1
ATOM 645 C C . ALA A 1 86 ? -10.907 8.211 19.833 1.00 91.75 86 ALA A C 1
ATOM 647 O O . ALA A 1 86 ? -11.868 8.346 20.579 1.00 91.75 86 ALA A O 1
ATOM 648 N N . ALA A 1 87 ? -11.041 7.966 18.526 1.00 86.44 87 ALA A N 1
ATOM 649 C CA . ALA A 1 87 ? -12.345 7.903 17.865 1.00 86.44 87 ALA A CA 1
ATOM 650 C C . ALA A 1 87 ? -13.192 6.735 18.393 1.00 86.44 87 ALA A C 1
ATOM 652 O O . ALA A 1 87 ? -14.401 6.866 18.553 1.00 86.44 87 ALA A O 1
ATOM 653 N N . LEU A 1 88 ? -12.552 5.603 18.712 1.00 88.00 88 LEU A N 1
ATOM 654 C CA . L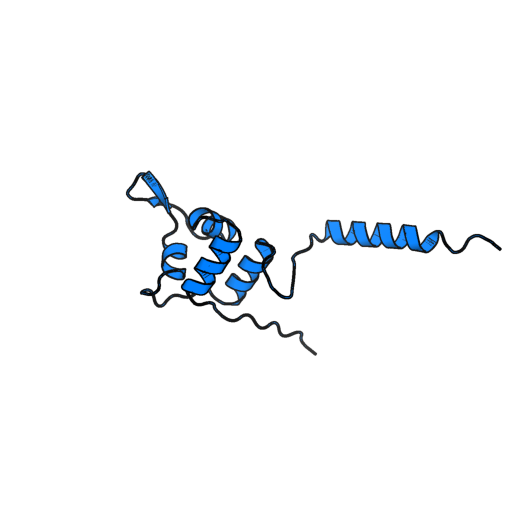EU A 1 88 ? -13.235 4.469 19.334 1.00 88.00 88 LEU A CA 1
ATOM 655 C C . LEU A 1 88 ? -13.792 4.829 20.722 1.00 88.00 88 LEU A C 1
ATOM 657 O O . LEU A 1 88 ? -14.945 4.529 21.007 1.00 88.00 88 LEU A O 1
ATOM 661 N N . LEU A 1 89 ? -13.007 5.521 21.555 1.00 88.56 89 LEU A N 1
ATOM 662 C CA . LEU A 1 89 ? -13.447 5.952 22.890 1.00 88.56 89 LEU A CA 1
ATOM 663 C C . LEU A 1 89 ? -14.619 6.946 22.831 1.00 88.56 89 LEU A C 1
ATOM 665 O O . LEU A 1 89 ? -15.510 6.898 23.675 1.00 88.56 89 LEU A O 1
ATOM 669 N N . GLU A 1 90 ? -14.634 7.838 21.838 1.00 86.38 90 GLU A N 1
ATOM 670 C CA . GLU A 1 90 ? -15.745 8.773 21.610 1.00 86.38 90 GLU A CA 1
ATOM 671 C C . GLU A 1 90 ? -17.033 8.034 21.216 1.00 86.38 90 GLU A C 1
ATOM 673 O O . GLU A 1 90 ? -18.086 8.284 21.802 1.00 86.38 90 GLU A O 1
ATOM 678 N N . LEU A 1 91 ? -16.935 7.058 20.306 1.00 82.75 91 LEU A N 1
ATOM 679 C CA . LEU A 1 91 ? -18.047 6.183 19.913 1.00 82.75 91 LEU A CA 1
ATOM 680 C C . LEU A 1 91 ? -18.613 5.387 21.098 1.00 82.75 91 LEU A C 1
ATOM 682 O O . LEU A 1 91 ? -19.832 5.293 21.264 1.00 82.75 91 LEU A O 1
ATOM 686 N N . GLU A 1 92 ? -17.747 4.825 21.941 1.00 87.38 92 GLU A N 1
ATOM 687 C CA . GLU A 1 92 ? -18.157 4.094 23.145 1.00 87.38 92 GLU A CA 1
ATOM 688 C C . GLU A 1 92 ? -18.856 5.017 24.156 1.00 87.38 92 GLU A C 1
ATOM 690 O O . GLU A 1 92 ? -19.903 4.660 24.705 1.00 87.38 92 GLU A O 1
ATOM 695 N N . ALA A 1 93 ? -18.330 6.230 24.361 1.00 82.88 93 ALA A N 1
ATOM 696 C CA . ALA A 1 93 ? -18.932 7.227 25.241 1.00 82.88 93 ALA A CA 1
ATOM 697 C C . ALA A 1 93 ? -20.312 7.688 24.741 1.00 82.88 93 ALA A C 1
ATOM 699 O O . ALA A 1 93 ? -21.242 7.814 25.541 1.00 82.88 93 ALA A O 1
ATOM 700 N N . ASP A 1 94 ? -20.473 7.901 23.434 1.00 84.00 94 ASP A N 1
ATOM 701 C CA . ASP A 1 94 ? -21.761 8.259 22.833 1.00 84.00 94 ASP A CA 1
ATOM 702 C C . ASP A 1 94 ? -22.772 7.111 22.913 1.00 84.00 94 ASP A C 1
ATOM 704 O O . ASP A 1 94 ? -23.933 7.327 23.271 1.00 84.00 94 ASP A O 1
ATOM 708 N N . THR A 1 95 ? -22.328 5.871 22.701 1.00 83.06 95 THR A N 1
ATOM 709 C CA . THR A 1 95 ? -23.176 4.679 22.860 1.00 83.06 95 THR A CA 1
ATOM 710 C C . THR A 1 95 ? -23.669 4.531 24.308 1.00 83.06 95 THR A C 1
ATOM 712 O O . THR A 1 95 ? -24.847 4.252 24.541 1.00 83.06 95 THR A O 1
ATOM 715 N N . ALA A 1 96 ? -22.809 4.790 25.300 1.00 78.50 96 ALA A N 1
ATOM 716 C CA . ALA A 1 96 ? -23.177 4.746 26.718 1.00 78.50 96 ALA A CA 1
ATOM 717 C C . ALA A 1 96 ? -24.192 5.838 27.116 1.00 78.50 96 ALA A C 1
ATOM 719 O O . ALA A 1 96 ? -25.099 5.582 27.917 1.00 78.50 96 ALA A O 1
ATOM 720 N N . ARG A 1 97 ? -24.080 7.043 26.536 1.00 79.44 97 ARG A N 1
ATOM 721 C CA . ARG A 1 97 ? -25.034 8.152 26.742 1.00 79.44 97 ARG A CA 1
ATOM 722 C C . ARG A 1 97 ? -26.411 7.844 26.155 1.00 79.44 97 ARG A C 1
ATOM 724 O O . ARG A 1 97 ? -27.423 8.183 26.761 1.00 79.44 97 ARG A O 1
ATOM 731 N N . LEU A 1 98 ? -26.461 7.168 25.007 1.00 74.19 98 LEU A N 1
ATOM 732 C CA . LEU A 1 98 ? -27.719 6.757 24.378 1.00 74.19 98 LEU A CA 1
ATOM 733 C C . LEU A 1 98 ? -28.400 5.602 25.136 1.00 74.19 98 LEU A C 1
ATOM 735 O O . LEU A 1 98 ? -29.624 5.580 25.245 1.00 74.19 98 LEU A O 1
ATOM 739 N N . GLY A 1 99 ? -27.628 4.679 25.721 1.00 59.97 99 GLY A N 1
ATOM 740 C CA . GLY A 1 99 ? -28.159 3.545 26.492 1.00 59.97 99 GLY A CA 1
ATOM 741 C C . GLY A 1 99 ? -28.708 3.892 27.886 1.00 59.97 99 GLY A C 1
ATOM 742 O O . GLY A 1 99 ? -29.550 3.167 28.413 1.00 59.97 99 GLY A O 1
ATOM 743 N N . THR A 1 100 ? -28.282 5.006 28.488 1.00 60.75 100 THR A N 1
ATOM 744 C CA . THR A 1 100 ? -28.726 5.435 29.832 1.00 60.75 100 THR A CA 1
ATOM 745 C C . THR A 1 100 ? -30.017 6.267 29.828 1.00 60.75 100 THR A C 1
ATOM 747 O O . THR A 1 100 ? -30.653 6.402 30.871 1.00 60.75 100 THR A O 1
ATOM 750 N N . GLY A 1 101 ? -30.471 6.758 28.669 1.00 55.12 101 GLY A N 1
ATOM 751 C CA . GLY A 1 101 ? -31.708 7.544 28.532 1.00 55.12 101 GLY A CA 1
ATOM 752 C C . GLY A 1 101 ? -33.019 6.739 28.528 1.00 55.12 101 GLY A C 1
ATOM 753 O O . GLY A 1 101 ? -34.093 7.336 28.547 1.00 55.12 101 GLY A O 1
ATOM 754 N N . ALA A 1 102 ? -32.962 5.402 28.508 1.00 54.75 102 ALA A N 1
ATOM 755 C CA . ALA A 1 102 ? -34.142 4.537 28.366 1.00 54.75 102 ALA A CA 1
ATOM 756 C C . ALA A 1 102 ? -34.727 3.994 29.691 1.00 54.75 102 ALA A C 1
ATOM 758 O O . ALA A 1 102 ? -35.776 3.358 29.663 1.00 54.75 102 ALA A O 1
ATOM 759 N N . GLN A 1 103 ? -34.099 4.236 30.851 1.00 52.94 103 GLN A N 1
ATOM 760 C CA . GLN A 1 103 ? -34.540 3.675 32.147 1.00 52.94 103 GLN A CA 1
ATOM 761 C C . GLN A 1 103 ? -35.293 4.655 33.069 1.00 52.94 103 GLN A C 1
ATOM 763 O O . GLN A 1 103 ? -35.402 4.421 34.268 1.00 52.94 103 GLN A O 1
ATOM 768 N N . GLY A 1 104 ? -35.848 5.745 32.539 1.00 51.53 104 GLY A N 1
ATOM 769 C CA . GLY A 1 104 ? -36.574 6.735 33.341 1.00 51.53 104 GLY A CA 1
ATOM 770 C C . GLY A 1 104 ? -37.952 7.061 32.786 1.00 51.53 104 GLY A C 1
ATOM 771 O O . GLY A 1 104 ? -38.119 8.144 32.234 1.00 51.53 104 GLY A O 1
ATOM 772 N N . ARG A 1 105 ? -38.919 6.142 32.905 1.00 51.62 105 ARG A N 1
ATOM 773 C CA . ARG A 1 105 ? -40.372 6.419 32.859 1.00 51.62 105 ARG A CA 1
ATOM 774 C C . ARG A 1 105 ? -41.169 5.131 33.088 1.00 51.62 105 ARG A C 1
ATOM 776 O O . ARG A 1 105 ? -41.487 4.459 32.114 1.00 51.62 105 ARG A O 1
ATOM 783 N N . ILE A 1 106 ? -41.493 4.829 34.347 1.00 48.09 106 ILE A N 1
ATOM 784 C CA . ILE A 1 106 ? -42.823 4.378 34.804 1.00 48.09 106 ILE A CA 1
ATOM 785 C C . ILE A 1 106 ? -42.993 4.884 36.236 1.00 48.09 106 ILE A C 1
ATOM 787 O O . ILE A 1 106 ? -42.033 4.706 37.017 1.00 48.09 106 ILE A O 1
#

pLDDT: mean 90.21, std 12.35, range [48.09, 98.62]

Secondary structure (DSSP, 8-state):
-------PPPPHHHHHHHHHHTT--HHHHHHHTT---EE-TTSSEE-HHHHHHT-TTS-----HHHHHHHHHHTT--SS-----HHHHHHHHHHHHHHHHTTS---